Protein AF-A0A1C7M0H6-F1 (afdb_monomer)

Sequence (124 aa):
MVRNSHERSPTPDGDAEPAVLLKRLKVSHTSDASTDPIPHFATDLFSPANIHRLHAEYDVSSPFKHALVEKLFQDDLLKRVKDEALAELNFTEKETDIYKVYQTGDLASLSFLTEAQIALLPTS

Radius of gyration: 21.48 Å; Cα contacts (8 Å, |Δi|>4): 64; chains: 1; bounding box: 49×60×42 Å

Organism: Grifola frondosa (NCBI:txid5627)

Foldseek 3Di:
DDDDDDDDDDDDDDDDDDDDDDDPDPPPPPPVPPDDCQQFFDPCCPPPVNVVVQVVCQVPDPPHGDGDDPGGGDPVLVVVQVVLCVVQFDWDWDDDPVDTDTDTPVVVVVVVDDPVSVVSRVSD

Mean predicted aligned error: 14.82 Å

Structure (mmCIF, N/CA/C/O backbone):
data_AF-A0A1C7M0H6-F1
#
_entry.id   AF-A0A1C7M0H6-F1
#
loop_
_atom_site.group_PDB
_atom_site.id
_atom_site.type_symbol
_atom_site.label_atom_id
_atom_site.label_alt_id
_atom_site.label_comp_id
_atom_site.label_asym_id
_atom_site.label_entity_id
_atom_site.label_seq_id
_atom_site.pdbx_PDB_ins_code
_atom_site.Cartn_x
_atom_site.Cartn_y
_atom_site.Cartn_z
_atom_site.occupancy
_atom_site.B_iso_or_equiv
_atom_site.auth_seq_id
_atom_site.auth_comp_id
_atom_site.auth_asym_id
_atom_site.auth_atom_id
_atom_site.pdbx_PDB_model_num
ATOM 1 N N . MET A 1 1 ? 12.287 40.992 -10.946 1.00 42.62 1 MET A N 1
ATOM 2 C CA . MET A 1 1 ? 11.423 40.06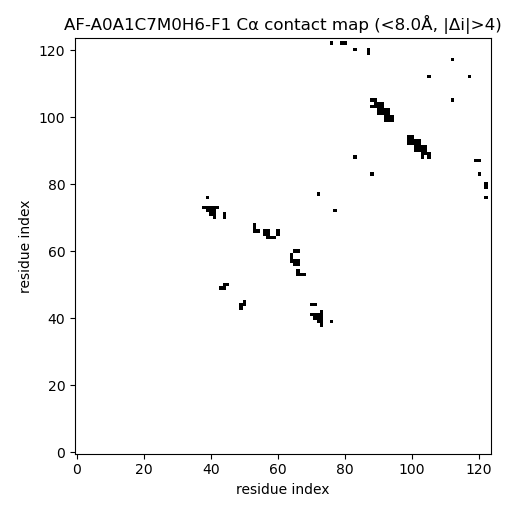1 -10.189 1.00 42.62 1 MET A CA 1
ATOM 3 C C . MET A 1 1 ? 12.108 38.700 -10.214 1.00 42.62 1 MET A C 1
ATOM 5 O O . MET A 1 1 ? 12.083 38.032 -11.237 1.00 42.62 1 MET A O 1
ATOM 9 N N . VAL A 1 2 ? 12.879 38.391 -9.169 1.00 39.81 2 VAL A N 1
ATOM 10 C CA . VAL A 1 2 ? 13.827 37.263 -9.137 1.00 39.81 2 VAL A CA 1
ATOM 11 C C . VAL A 1 2 ? 13.102 36.016 -8.631 1.00 39.81 2 VAL A C 1
ATOM 13 O O . VAL A 1 2 ? 12.482 36.055 -7.572 1.00 39.81 2 VAL A O 1
ATOM 16 N N . ARG A 1 3 ? 13.133 34.928 -9.408 1.00 44.41 3 ARG A N 1
ATOM 17 C CA . ARG A 1 3 ? 12.583 33.620 -9.027 1.00 44.41 3 ARG A CA 1
ATOM 18 C C . ARG A 1 3 ? 13.665 32.866 -8.256 1.00 44.41 3 ARG A C 1
ATOM 20 O O . ARG A 1 3 ? 14.653 32.458 -8.852 1.00 44.41 3 ARG A O 1
ATOM 27 N N . ASN A 1 4 ? 13.492 32.716 -6.946 1.00 39.88 4 ASN A N 1
ATOM 28 C CA . ASN A 1 4 ? 14.419 31.972 -6.094 1.00 39.88 4 ASN A CA 1
ATOM 29 C C . ASN A 1 4 ? 14.063 30.475 -6.148 1.00 39.88 4 ASN A C 1
ATOM 31 O O . ASN A 1 4 ? 13.288 29.977 -5.329 1.00 39.88 4 ASN A O 1
ATOM 35 N N . SER A 1 5 ? 14.563 29.763 -7.158 1.00 47.06 5 SER A N 1
ATOM 36 C CA . SER A 1 5 ? 14.546 28.298 -7.184 1.00 47.06 5 SER A CA 1
ATOM 37 C C . SER A 1 5 ? 15.583 27.791 -6.185 1.00 47.06 5 SER A C 1
ATOM 39 O O . SER A 1 5 ? 16.779 27.957 -6.404 1.00 47.06 5 SER A O 1
ATOM 41 N N . HIS A 1 6 ? 15.131 27.218 -5.071 1.00 47.69 6 HIS A N 1
ATOM 42 C CA . HIS A 1 6 ? 16.024 26.544 -4.134 1.00 47.69 6 HIS A CA 1
ATOM 43 C C . HIS A 1 6 ? 16.527 25.255 -4.791 1.00 47.69 6 HIS A C 1
ATOM 45 O O . HIS A 1 6 ? 15.730 24.364 -5.091 1.00 47.69 6 HIS A O 1
ATOM 51 N N . GLU A 1 7 ? 17.831 25.174 -5.051 1.00 48.38 7 GLU A N 1
ATOM 52 C CA . GLU A 1 7 ? 18.474 23.935 -5.483 1.00 48.38 7 GLU A CA 1
ATOM 53 C C . GLU A 1 7 ? 18.457 22.901 -4.351 1.00 48.38 7 GLU A C 1
ATOM 55 O O . GLU A 1 7 ? 18.585 23.231 -3.169 1.00 48.38 7 GLU A O 1
ATOM 60 N N . ARG A 1 8 ? 18.248 21.635 -4.719 1.00 54.12 8 ARG A N 1
ATOM 61 C CA . ARG A 1 8 ? 18.186 20.507 -3.787 1.00 54.12 8 ARG A CA 1
ATOM 62 C C . ARG A 1 8 ? 19.601 20.158 -3.316 1.00 54.12 8 ARG A C 1
ATOM 64 O O . ARG A 1 8 ? 20.501 20.030 -4.138 1.00 54.12 8 ARG A O 1
ATOM 71 N N . SER A 1 9 ? 19.777 19.971 -2.010 1.00 52.69 9 SER A N 1
ATOM 72 C CA . SER A 1 9 ? 21.061 19.601 -1.405 1.00 52.69 9 SER A CA 1
ATOM 73 C C . SER A 1 9 ? 21.621 18.286 -1.974 1.00 52.69 9 SER A C 1
ATOM 75 O O . SER A 1 9 ? 20.839 17.350 -2.183 1.00 52.69 9 SER A O 1
ATOM 77 N N . PRO A 1 10 ? 22.947 18.181 -2.190 1.00 52.44 10 PRO A N 1
ATOM 78 C CA . PRO A 1 10 ? 23.574 16.956 -2.675 1.00 52.44 10 PRO A CA 1
ATOM 79 C C . PRO A 1 10 ? 23.543 15.850 -1.609 1.00 52.44 10 PRO A C 1
ATOM 81 O O . PRO A 1 10 ? 23.698 16.108 -0.414 1.00 52.44 10 PRO A O 1
ATOM 84 N N . THR A 1 11 ? 23.330 14.611 -2.053 1.00 50.31 11 THR A N 1
ATOM 85 C CA . THR A 1 11 ? 23.482 13.393 -1.243 1.00 50.31 11 THR A CA 1
ATOM 86 C C . THR A 1 11 ? 24.943 13.210 -0.823 1.00 50.31 11 THR A C 1
ATOM 88 O O . THR A 1 11 ? 25.816 13.377 -1.672 1.00 50.31 11 THR A O 1
ATOM 91 N N . PRO A 1 12 ? 25.234 12.871 0.447 1.00 50.50 12 PRO A N 1
ATOM 92 C CA . PRO A 1 12 ? 26.605 12.661 0.893 1.00 50.50 12 PRO A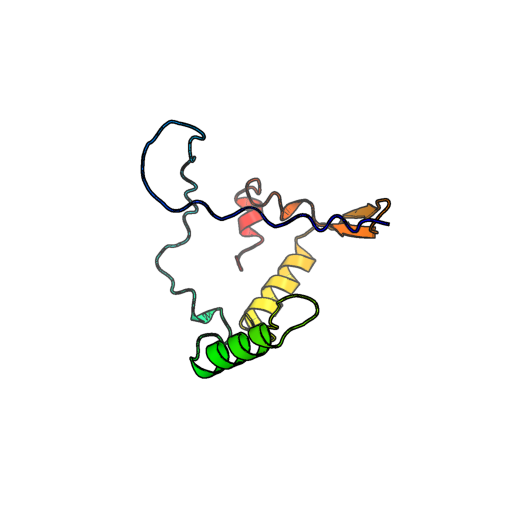 CA 1
ATOM 93 C C . PRO A 1 12 ? 27.127 11.291 0.435 1.00 50.50 12 PRO A C 1
ATOM 95 O O . PRO A 1 12 ? 26.518 10.261 0.733 1.00 50.50 12 PRO A O 1
ATOM 98 N N . ASP A 1 13 ? 28.253 11.309 -0.281 1.00 39.97 13 ASP A N 1
ATOM 99 C CA . ASP A 1 13 ? 29.084 10.144 -0.596 1.00 39.97 13 ASP A CA 1
ATOM 100 C C . ASP A 1 13 ? 29.727 9.569 0.680 1.00 39.97 13 ASP A C 1
ATOM 102 O O . ASP A 1 13 ? 30.041 10.297 1.625 1.00 39.97 13 ASP A O 1
ATOM 106 N N . GLY A 1 14 ? 29.879 8.243 0.716 1.00 46.66 14 GLY A N 1
ATOM 107 C CA . GLY A 1 14 ? 30.404 7.500 1.860 1.00 46.66 14 GLY A CA 1
ATOM 108 C C . GLY A 1 14 ? 31.897 7.725 2.106 1.00 46.66 14 GLY A C 1
ATOM 109 O O . GLY A 1 14 ? 32.683 7.724 1.167 1.00 46.66 14 GLY A O 1
ATOM 110 N N . ASP A 1 15 ? 32.272 7.938 3.372 1.00 35.69 15 ASP A N 1
ATOM 111 C CA . ASP A 1 15 ? 33.111 7.025 4.175 1.00 35.69 15 ASP A CA 1
ATOM 112 C C . ASP A 1 15 ? 33.619 7.703 5.478 1.00 35.69 15 ASP A C 1
ATOM 114 O O . ASP A 1 15 ? 34.200 8.783 5.434 1.00 35.69 15 ASP A O 1
ATOM 118 N N . ALA A 1 16 ? 33.427 6.997 6.612 1.00 38.09 16 ALA A N 1
ATOM 119 C CA . ALA A 1 16 ? 34.051 7.119 7.957 1.00 38.09 16 ALA A CA 1
ATOM 120 C C . ALA A 1 16 ? 33.784 8.420 8.780 1.00 38.09 16 ALA A C 1
ATOM 122 O O . ALA A 1 16 ? 33.964 9.526 8.296 1.00 38.09 16 ALA A O 1
ATOM 123 N N . GLU A 1 17 ? 33.327 8.439 10.044 1.00 37.81 17 GLU A N 1
ATOM 124 C CA . GLU A 1 17 ? 33.646 7.642 11.247 1.00 37.81 17 GLU A CA 1
ATOM 125 C C . GLU A 1 17 ? 32.498 7.704 12.306 1.00 37.81 17 GLU A C 1
ATOM 127 O O . GLU A 1 17 ? 31.599 8.546 12.206 1.00 37.81 17 GLU A O 1
ATOM 132 N N . PRO A 1 18 ? 32.508 6.837 13.346 1.00 49.03 18 PRO A N 1
ATOM 133 C CA . PRO A 1 18 ? 31.337 6.464 14.135 1.00 49.03 18 PRO A CA 1
ATOM 134 C C . PRO A 1 18 ? 31.258 7.163 15.503 1.00 49.03 18 PRO A C 1
ATOM 136 O O . PRO A 1 18 ? 32.175 7.072 16.312 1.00 49.03 18 PRO A O 1
ATOM 139 N N . ALA A 1 19 ? 30.108 7.752 15.844 1.00 38.16 19 ALA A N 1
ATOM 140 C CA . ALA A 1 19 ? 29.743 7.973 17.245 1.00 38.16 19 ALA A CA 1
ATOM 141 C C . ALA A 1 19 ? 28.235 8.195 17.438 1.00 38.16 19 ALA A C 1
ATOM 143 O O . ALA A 1 19 ? 27.691 9.247 17.134 1.00 38.16 19 ALA A O 1
ATOM 144 N N . VAL A 1 20 ? 27.612 7.174 18.031 1.00 47.47 20 VAL A N 1
ATOM 145 C CA . VAL A 1 20 ? 26.594 7.275 19.085 1.00 47.47 20 VAL A CA 1
ATOM 146 C C . VAL A 1 20 ? 25.408 8.200 18.802 1.00 47.47 20 VAL A C 1
ATOM 148 O O . VAL A 1 20 ? 25.443 9.369 19.157 1.00 47.47 20 VAL A O 1
ATOM 151 N N . LEU A 1 21 ? 24.289 7.634 18.338 1.00 41.38 21 LEU A N 1
ATOM 152 C CA . LEU A 1 21 ? 22.960 8.026 18.820 1.00 41.38 21 LEU A CA 1
ATOM 153 C C . LEU A 1 21 ? 21.901 6.999 18.409 1.00 41.38 21 LEU A C 1
ATOM 155 O O . LEU A 1 21 ? 21.760 6.648 17.244 1.00 41.38 21 LEU A O 1
ATOM 159 N N . LEU A 1 22 ? 21.139 6.593 19.427 1.00 40.84 22 LEU A N 1
ATOM 160 C CA . LEU A 1 22 ? 19.923 5.777 19.409 1.00 40.84 22 LEU A CA 1
ATOM 161 C C . LEU A 1 22 ? 20.163 4.263 19.436 1.00 40.84 22 LEU A C 1
ATOM 163 O O . LEU A 1 22 ? 20.259 3.570 18.428 1.00 40.84 22 LEU A O 1
ATOM 167 N N . LYS A 1 23 ? 20.183 3.765 20.680 1.00 43.91 23 LYS A N 1
ATOM 168 C CA . LYS A 1 23 ? 19.838 2.398 21.080 1.00 43.91 23 LYS A CA 1
ATOM 169 C C . LYS A 1 23 ? 18.716 1.858 20.182 1.00 43.91 23 LYS A C 1
ATOM 171 O O . LYS A 1 23 ? 17.543 2.125 20.430 1.00 43.91 23 LYS A O 1
ATOM 176 N N . ARG A 1 24 ? 19.067 1.075 19.161 1.00 51.34 24 ARG A N 1
ATOM 177 C CA . ARG A 1 24 ? 18.109 0.218 18.459 1.00 51.34 24 ARG A CA 1
ATOM 178 C C . ARG A 1 24 ? 17.738 -0.881 19.443 1.00 51.34 24 ARG A C 1
ATOM 180 O O . ARG A 1 24 ? 18.471 -1.855 19.600 1.00 51.34 24 ARG A O 1
ATOM 187 N N . LEU A 1 25 ? 16.635 -0.675 20.162 1.00 44.16 25 LEU A N 1
ATOM 188 C CA . LEU A 1 25 ? 15.933 -1.774 20.805 1.00 44.16 25 LEU A CA 1
ATOM 189 C C . LEU A 1 25 ? 15.671 -2.812 19.715 1.00 44.16 25 LEU A C 1
ATOM 191 O O . LEU A 1 25 ? 15.120 -2.508 18.658 1.00 44.16 25 LEU A O 1
ATOM 195 N N . LYS A 1 26 ? 16.159 -4.020 19.967 1.00 44.81 26 LYS A N 1
ATOM 196 C CA . LYS A 1 26 ? 15.950 -5.189 19.133 1.00 44.81 26 LYS A CA 1
ATOM 197 C C . LYS A 1 26 ? 14.449 -5.466 19.113 1.00 44.81 26 LYS A C 1
ATOM 199 O O . LYS A 1 26 ? 13.907 -5.980 20.083 1.00 44.81 26 LYS A O 1
ATOM 204 N N . VAL A 1 27 ? 13.790 -5.070 18.028 1.00 45.94 27 VAL A N 1
ATOM 205 C CA . VAL A 1 27 ? 12.399 -5.428 17.751 1.00 45.94 27 VAL A CA 1
ATOM 206 C C . VAL A 1 27 ? 12.416 -6.888 17.328 1.00 45.94 27 VAL A C 1
ATOM 208 O O . VAL A 1 27 ? 12.609 -7.219 16.162 1.00 45.94 27 VAL A O 1
ATOM 211 N N . SER A 1 28 ? 12.310 -7.779 18.305 1.00 36.59 28 SER A N 1
ATOM 212 C CA . SER A 1 28 ? 11.902 -9.152 18.059 1.00 36.59 28 SER A CA 1
ATOM 213 C C . SER A 1 28 ? 10.392 -9.145 17.854 1.00 36.59 28 SER A C 1
ATOM 215 O O . SER A 1 28 ? 9.641 -9.450 18.774 1.00 36.59 28 SER A O 1
ATOM 217 N N . HIS A 1 29 ? 9.952 -8.805 16.641 1.00 42.41 29 HIS A N 1
ATOM 218 C CA . HIS A 1 29 ? 8.843 -9.572 16.098 1.00 42.41 29 HIS A CA 1
ATOM 219 C C . HIS A 1 29 ? 9.404 -10.981 15.943 1.00 42.41 29 HIS A C 1
ATOM 221 O O . HIS A 1 29 ? 10.284 -11.219 15.116 1.00 42.41 29 HIS A O 1
ATOM 227 N N . THR A 1 30 ? 8.947 -11.912 16.771 1.00 43.97 30 THR A N 1
ATOM 228 C CA . THR A 1 30 ? 8.896 -13.303 16.341 1.00 43.97 30 THR A CA 1
ATOM 229 C C . THR A 1 30 ? 7.820 -13.356 15.263 1.00 43.97 30 THR A C 1
ATOM 231 O O . THR A 1 30 ? 6.692 -13.759 15.520 1.00 43.97 30 THR A O 1
ATOM 234 N N . SER A 1 31 ? 8.133 -12.855 14.066 1.00 49.03 31 SER A N 1
ATOM 235 C CA . SER A 1 31 ? 7.539 -13.457 12.888 1.00 49.03 31 SER A CA 1
ATOM 236 C C . SER A 1 31 ? 7.971 -14.917 12.936 1.00 49.03 31 SER A C 1
ATOM 238 O O . SER A 1 31 ? 9.136 -15.203 13.240 1.00 49.03 31 SER A O 1
ATOM 240 N N . ASP A 1 32 ? 7.050 -15.844 12.705 1.00 47.06 32 ASP A N 1
ATOM 241 C CA . ASP A 1 32 ? 7.435 -17.199 12.338 1.00 47.06 32 ASP A CA 1
ATOM 242 C C . ASP A 1 32 ? 8.352 -17.080 11.113 1.00 47.06 32 ASP A C 1
ATOM 244 O O . ASP A 1 32 ? 7.918 -16.875 9.982 1.00 47.06 32 ASP A O 1
ATOM 248 N N . ALA A 1 33 ? 9.661 -17.092 11.363 1.00 51.19 33 ALA A N 1
ATOM 249 C CA . ALA A 1 33 ? 10.704 -16.728 10.410 1.00 51.19 33 ALA A CA 1
ATOM 250 C C . ALA A 1 33 ? 10.979 -17.852 9.391 1.00 51.19 33 ALA A C 1
ATOM 252 O O . ALA A 1 33 ? 12.107 -18.015 8.928 1.00 51.19 33 ALA A O 1
ATOM 253 N N . SER A 1 34 ? 9.965 -18.658 9.076 1.00 58.34 34 SER A N 1
ATOM 254 C CA . SER A 1 34 ? 10.070 -19.874 8.268 1.00 58.34 34 SER A CA 1
ATOM 255 C C . SER A 1 34 ? 9.124 -19.917 7.067 1.00 58.34 34 SER A C 1
ATOM 257 O O . SER A 1 34 ? 9.291 -20.799 6.224 1.00 58.34 34 SER A O 1
ATOM 259 N N . THR A 1 35 ? 8.175 -18.984 6.941 1.00 76.31 35 THR A N 1
ATOM 260 C CA . THR A 1 35 ? 7.208 -18.989 5.832 1.00 76.31 35 THR A CA 1
ATOM 261 C C . THR A 1 35 ? 7.613 -17.994 4.749 1.00 76.31 35 THR A C 1
ATOM 263 O O . THR A 1 35 ? 7.817 -16.811 5.016 1.00 76.31 35 THR A O 1
ATOM 266 N N . ASP A 1 36 ? 7.735 -18.485 3.516 1.00 85.06 36 ASP A N 1
ATOM 267 C CA . ASP A 1 36 ? 7.939 -17.660 2.327 1.00 85.06 36 ASP A CA 1
ATOM 268 C C . ASP A 1 36 ? 6.744 -16.699 2.151 1.00 85.06 36 ASP A C 1
ATOM 270 O O . ASP A 1 36 ? 5.614 -17.179 2.053 1.00 85.06 36 ASP A O 1
ATOM 274 N N . PRO A 1 37 ? 6.943 -15.365 2.122 1.00 87.62 37 PRO A N 1
ATOM 275 C CA . PRO A 1 37 ? 5.849 -14.408 1.975 1.00 87.62 37 PRO A CA 1
ATOM 276 C C . PRO A 1 37 ? 5.370 -14.257 0.525 1.00 87.62 37 PRO A C 1
ATOM 278 O O . PRO A 1 37 ? 4.305 -13.682 0.292 1.00 87.62 37 PRO A O 1
ATOM 281 N N . ILE A 1 38 ? 6.135 -14.751 -0.457 1.00 91.38 38 ILE A N 1
ATOM 282 C CA . ILE A 1 38 ? 5.832 -14.616 -1.890 1.00 91.38 38 ILE A CA 1
ATOM 283 C C . ILE A 1 38 ? 4.405 -15.074 -2.261 1.00 91.38 38 ILE A C 1
ATOM 285 O O . ILE A 1 38 ? 3.757 -14.356 -3.025 1.00 91.38 38 ILE A O 1
ATOM 289 N N . PRO A 1 39 ? 3.845 -16.172 -1.711 1.00 93.06 39 PRO A N 1
ATOM 290 C CA . PRO A 1 39 ? 2.491 -16.625 -2.037 1.00 93.06 39 PRO A CA 1
ATOM 291 C C . PRO A 1 39 ? 1.370 -15.649 -1.649 1.00 93.06 39 PRO A C 1
ATOM 293 O O . PRO A 1 39 ? 0.265 -15.759 -2.179 1.00 93.06 39 PRO A O 1
ATOM 296 N N . H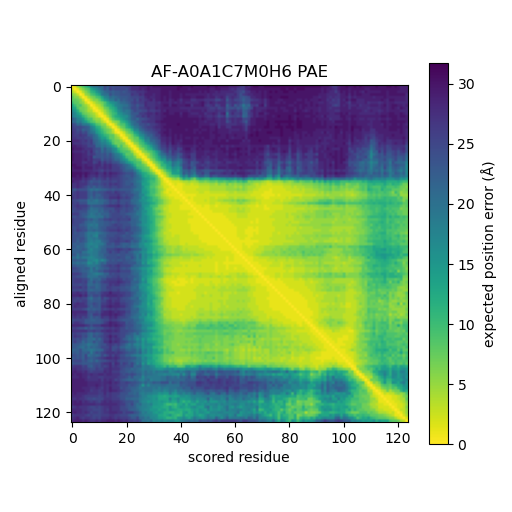IS A 1 40 ? 1.615 -14.704 -0.736 1.00 92.88 40 HIS A N 1
ATOM 297 C CA . HIS A 1 40 ? 0.616 -13.707 -0.333 1.00 92.88 40 HIS A CA 1
ATOM 298 C C . HIS A 1 40 ? 0.471 -12.567 -1.346 1.00 92.88 40 HIS A C 1
ATOM 300 O O . HIS A 1 40 ? -0.564 -11.894 -1.380 1.00 92.88 40 HIS A O 1
ATOM 306 N N . PHE A 1 41 ? 1.481 -12.362 -2.191 1.00 95.19 41 PHE A N 1
ATOM 307 C CA . PHE A 1 41 ? 1.468 -11.366 -3.254 1.00 95.19 41 PHE A CA 1
ATOM 308 C C . PHE A 1 41 ? 0.776 -11.893 -4.509 1.00 95.19 41 PHE A C 1
ATOM 310 O O . PHE A 1 41 ? 0.648 -13.101 -4.707 1.00 95.19 41 PHE A O 1
ATOM 317 N N . ALA A 1 42 ? 0.333 -10.987 -5.381 1.00 94.56 42 ALA A N 1
ATOM 318 C CA . ALA A 1 42 ? -0.241 -11.366 -6.668 1.00 94.56 42 ALA A CA 1
ATOM 319 C C . ALA A 1 42 ? 0.764 -12.180 -7.511 1.00 94.56 42 ALA A C 1
ATOM 321 O O . ALA A 1 42 ? 1.948 -11.852 -7.571 1.00 94.56 42 ALA A O 1
ATOM 322 N N . THR A 1 43 ? 0.278 -13.221 -8.193 1.00 92.06 43 THR A N 1
ATOM 323 C CA . THR A 1 43 ? 1.093 -14.264 -8.850 1.00 92.06 43 THR A CA 1
ATOM 324 C C . THR A 1 43 ? 2.169 -13.723 -9.797 1.00 92.06 43 THR A C 1
ATOM 326 O O . THR A 1 43 ? 3.293 -14.213 -9.789 1.00 92.06 43 THR A O 1
ATOM 329 N N . ASP A 1 44 ? 1.857 -12.676 -10.563 1.00 92.62 44 ASP A N 1
ATOM 330 C CA . ASP A 1 44 ? 2.768 -12.106 -11.564 1.00 92.62 44 ASP A CA 1
ATOM 331 C C . ASP A 1 44 ? 3.463 -10.821 -11.097 1.00 92.62 44 ASP A C 1
ATOM 333 O O . ASP A 1 44 ? 4.165 -10.176 -11.887 1.00 92.62 44 ASP A O 1
ATOM 337 N N . LEU A 1 45 ? 3.289 -10.435 -9.825 1.00 94.69 45 LEU A N 1
ATOM 338 C CA . LEU A 1 45 ? 3.794 -9.171 -9.289 1.00 94.69 45 LEU A CA 1
ATOM 339 C C . LEU A 1 45 ? 5.305 -9.034 -9.504 1.00 94.69 45 LEU A C 1
ATOM 341 O O . LEU A 1 45 ? 5.771 -7.993 -9.967 1.00 94.69 45 LEU A O 1
ATOM 345 N N . PHE A 1 46 ? 6.046 -10.101 -9.212 1.00 94.69 46 PHE A N 1
ATOM 346 C CA . PHE A 1 46 ? 7.506 -10.145 -9.302 1.00 94.69 46 PHE A CA 1
ATOM 347 C C . PHE A 1 46 ? 8.021 -10.656 -10.653 1.00 94.69 46 PHE A C 1
ATOM 349 O O . PHE A 1 46 ? 9.220 -10.886 -10.812 1.00 94.69 46 PHE A O 1
ATOM 356 N N . SER A 1 47 ? 7.141 -10.847 -11.641 1.00 95.62 47 SER A N 1
ATOM 357 C CA . SER A 1 47 ? 7.580 -11.237 -12.980 1.00 95.62 47 SER A CA 1
ATOM 358 C C . SER A 1 47 ? 8.441 -10.123 -13.605 1.00 95.62 47 SER A C 1
ATOM 360 O O . SER A 1 47 ? 8.108 -8.940 -13.472 1.00 95.62 47 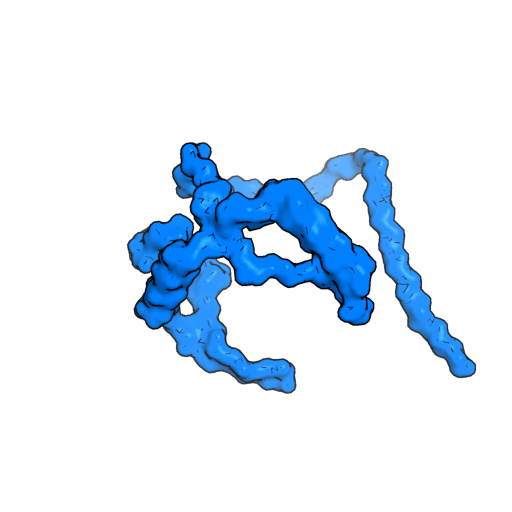SER A O 1
ATOM 362 N N . PRO A 1 48 ? 9.522 -10.453 -14.340 1.00 96.94 48 PRO A N 1
ATOM 363 C CA . PRO A 1 48 ? 10.360 -9.442 -14.994 1.00 96.94 48 PRO A CA 1
ATOM 364 C C . PRO A 1 48 ? 9.569 -8.517 -15.927 1.00 96.94 48 PRO A C 1
ATOM 366 O O . PRO A 1 48 ? 9.849 -7.324 -16.013 1.00 96.94 48 PRO A O 1
ATOM 369 N N . ALA A 1 49 ? 8.538 -9.053 -16.589 1.00 96.50 49 ALA A N 1
ATOM 370 C CA . ALA A 1 49 ? 7.651 -8.283 -17.452 1.00 96.50 49 ALA A CA 1
ATOM 371 C C . ALA A 1 49 ? 6.881 -7.207 -16.672 1.00 96.50 49 ALA A C 1
ATOM 373 O O . ALA A 1 49 ? 6.844 -6.052 -17.097 1.00 96.50 49 ALA A O 1
ATOM 374 N N . ASN A 1 50 ? 6.307 -7.562 -15.518 1.00 95.94 50 ASN A N 1
ATOM 375 C CA . ASN A 1 50 ? 5.587 -6.606 -14.684 1.00 95.94 50 ASN A CA 1
ATOM 376 C C . ASN A 1 50 ? 6.531 -5.555 -14.081 1.00 95.94 50 ASN A C 1
ATOM 378 O O . ASN A 1 50 ? 6.197 -4.373 -14.076 1.00 95.94 50 ASN A O 1
ATOM 382 N N . ILE A 1 51 ? 7.731 -5.959 -13.653 1.00 96.38 51 ILE A N 1
ATOM 383 C CA . ILE A 1 51 ? 8.756 -5.037 -13.138 1.00 96.38 51 ILE A CA 1
ATOM 384 C C . ILE A 1 51 ? 9.152 -4.010 -14.207 1.00 96.38 51 ILE A C 1
ATOM 386 O O . ILE A 1 51 ? 9.144 -2.810 -13.939 1.00 96.38 51 ILE A O 1
ATOM 390 N N . HIS A 1 52 ? 9.450 -4.455 -15.432 1.00 97.50 52 HIS A N 1
ATOM 391 C CA . HIS A 1 52 ? 9.800 -3.550 -16.529 1.00 97.50 52 HIS A CA 1
ATOM 392 C C . HIS A 1 52 ? 8.647 -2.616 -16.905 1.00 97.50 52 HIS A C 1
ATOM 394 O O . HIS A 1 52 ? 8.882 -1.432 -17.144 1.00 97.50 52 HIS A O 1
ATOM 400 N N . ARG A 1 53 ? 7.405 -3.118 -16.924 1.00 97.06 53 ARG A N 1
ATOM 401 C CA . ARG A 1 53 ? 6.215 -2.290 -17.166 1.00 97.06 53 ARG A CA 1
ATOM 402 C C . ARG A 1 53 ? 6.093 -1.181 -16.118 1.00 97.06 53 ARG A C 1
ATOM 404 O O . ARG A 1 53 ? 5.982 -0.016 -16.488 1.00 97.06 53 ARG A O 1
ATOM 411 N N . LEU A 1 54 ? 6.164 -1.533 -14.832 1.00 97.38 54 LEU A N 1
ATOM 412 C CA . LEU A 1 54 ? 6.081 -0.574 -13.726 1.00 97.38 54 LEU A CA 1
ATOM 413 C C . LEU A 1 54 ? 7.216 0.459 -13.777 1.00 97.38 54 LEU A C 1
ATOM 415 O O . LEU A 1 54 ? 6.978 1.637 -13.520 1.00 97.38 54 LEU A O 1
ATOM 419 N N . HIS A 1 55 ? 8.430 0.042 -14.145 1.00 97.44 55 HIS A N 1
ATOM 420 C CA . HIS A 1 55 ? 9.561 0.953 -14.331 1.00 97.44 55 HIS A CA 1
ATOM 421 C C . HIS A 1 55 ? 9.323 1.933 -15.486 1.00 97.44 55 HIS A C 1
ATOM 423 O O . HIS A 1 55 ? 9.541 3.132 -15.335 1.00 97.44 55 HIS A O 1
ATOM 429 N N . ALA A 1 56 ? 8.832 1.452 -16.631 1.00 97.62 56 ALA A N 1
ATOM 430 C CA . ALA A 1 56 ? 8.529 2.314 -17.770 1.00 97.62 56 ALA A CA 1
ATOM 431 C C . ALA A 1 56 ? 7.415 3.326 -17.443 1.00 97.62 56 ALA A C 1
ATOM 433 O O . ALA A 1 56 ? 7.534 4.502 -17.789 1.00 97.62 56 ALA A O 1
ATOM 434 N N . GLU A 1 57 ? 6.364 2.897 -16.735 1.00 97.50 57 GLU A N 1
ATOM 435 C CA . GLU A 1 57 ? 5.295 3.780 -16.245 1.00 97.50 57 GLU A CA 1
ATOM 436 C C . GLU A 1 57 ? 5.837 4.837 -15.279 1.00 97.50 57 GLU A C 1
ATOM 438 O O . GLU A 1 57 ? 5.541 6.024 -15.430 1.00 97.50 57 GLU A O 1
ATOM 443 N N . TYR A 1 58 ? 6.701 4.428 -14.349 1.00 97.88 58 TYR A N 1
ATOM 444 C CA . TYR A 1 58 ? 7.407 5.340 -13.457 1.00 97.88 58 TYR A CA 1
ATOM 445 C C . TYR A 1 58 ? 8.230 6.378 -14.230 1.00 97.88 58 TYR A C 1
ATOM 447 O O . TYR A 1 58 ? 8.173 7.574 -13.925 1.00 97.88 58 TYR A O 1
ATOM 455 N N . ASP A 1 59 ? 8.952 5.966 -15.269 1.00 98.06 59 ASP A N 1
ATOM 456 C CA . ASP A 1 59 ? 9.814 6.854 -16.048 1.00 98.06 59 ASP A CA 1
ATOM 457 C C . ASP A 1 59 ? 9.041 7.926 -16.818 1.00 98.06 59 ASP A C 1
ATOM 459 O O . ASP A 1 59 ? 9.498 9.069 -16.904 1.00 98.06 59 ASP A O 1
ATOM 463 N N . VAL A 1 60 ? 7.859 7.609 -17.337 1.00 97.75 60 VAL A N 1
ATOM 464 C CA . VAL A 1 60 ? 7.046 8.580 -18.090 1.00 97.75 60 VAL A CA 1
ATOM 465 C C . VAL A 1 60 ? 6.058 9.351 -17.213 1.00 97.75 60 VAL A C 1
ATOM 467 O O . VAL A 1 60 ? 5.448 10.317 -17.675 1.00 97.75 60 VAL A O 1
ATOM 470 N N . SER A 1 61 ? 5.901 8.953 -15.949 1.00 97.44 61 SER A N 1
ATOM 471 C CA . SER A 1 61 ? 4.941 9.570 -15.038 1.00 97.44 61 SER A CA 1
ATOM 472 C C . SER A 1 61 ? 5.241 11.050 -14.751 1.00 97.44 61 SER A C 1
ATOM 474 O O . SER A 1 61 ? 6.385 11.481 -14.572 1.00 97.44 61 SER A O 1
ATOM 476 N N . SER A 1 62 ? 4.174 11.848 -14.722 1.00 94.69 62 SER A N 1
ATOM 477 C CA . SER A 1 62 ? 4.189 13.292 -14.480 1.00 94.69 62 SER A CA 1
ATOM 478 C C . SER A 1 62 ? 2.903 13.698 -13.740 1.00 94.69 62 SER A C 1
ATOM 480 O O . SER A 1 62 ? 1.933 12.936 -13.771 1.00 94.69 62 SER A O 1
ATOM 482 N N . PRO A 1 63 ? 2.853 14.854 -13.045 1.00 95.62 63 PRO A N 1
ATOM 483 C CA . PRO A 1 63 ? 3.904 15.869 -12.867 1.00 95.62 63 PRO A CA 1
ATOM 484 C C . PRO A 1 63 ? 5.003 15.473 -11.865 1.00 95.62 63 PRO A C 1
ATOM 486 O O . PRO A 1 63 ? 6.031 16.139 -11.782 1.00 95.62 63 PRO A O 1
ATOM 489 N N . PHE A 1 64 ? 4.802 14.385 -11.123 1.00 96.88 64 PHE A N 1
ATOM 490 C CA . PHE A 1 64 ? 5.785 13.766 -10.238 1.00 96.88 64 PHE A CA 1
ATOM 491 C C . PHE A 1 64 ? 5.860 12.266 -10.522 1.00 96.88 64 PHE A C 1
ATOM 493 O O . PHE A 1 64 ? 4.926 11.670 -11.065 1.00 96.88 64 PHE A O 1
ATOM 500 N N . LYS A 1 65 ? 6.980 11.664 -10.123 1.00 97.31 65 LYS A N 1
ATOM 501 C CA . LYS A 1 65 ? 7.260 10.257 -10.378 1.00 97.31 65 LYS A CA 1
ATOM 502 C C . LYS A 1 65 ? 6.372 9.336 -9.539 1.00 97.31 65 LYS A C 1
ATOM 504 O O . LYS A 1 65 ? 6.370 9.452 -8.314 1.00 97.31 65 LYS A O 1
ATOM 509 N N . HIS A 1 66 ? 5.641 8.432 -10.184 1.00 97.12 66 HIS A N 1
ATOM 510 C CA . HIS A 1 66 ? 4.761 7.448 -9.551 1.00 97.12 66 HIS A CA 1
ATOM 511 C C . HIS A 1 66 ? 4.548 6.220 -10.452 1.00 97.12 66 HIS A C 1
ATOM 513 O O . HIS A 1 66 ? 4.710 6.303 -11.663 1.00 97.12 66 HIS A O 1
ATOM 519 N N . ALA A 1 67 ? 4.146 5.093 -9.867 1.00 96.81 67 ALA A N 1
ATOM 520 C CA . ALA A 1 67 ? 3.702 3.902 -10.593 1.00 96.81 67 ALA A CA 1
ATOM 521 C C . ALA A 1 67 ? 2.500 3.278 -9.873 1.00 96.81 67 ALA A C 1
ATOM 523 O O . ALA A 1 67 ? 2.407 3.364 -8.646 1.00 96.81 67 ALA A O 1
ATOM 524 N N . LEU A 1 68 ? 1.590 2.656 -10.626 1.00 94.94 68 LEU A N 1
ATOM 525 C CA . LEU A 1 68 ? 0.390 2.016 -10.087 1.00 94.94 68 LEU A CA 1
ATOM 526 C C . LEU A 1 68 ? 0.544 0.491 -10.088 1.00 94.94 68 LEU A C 1
ATOM 528 O O . LEU A 1 68 ? 0.662 -0.141 -11.136 1.00 94.94 68 LEU A O 1
ATOM 532 N N . VAL A 1 69 ? 0.477 -0.109 -8.901 1.00 95.75 69 VAL A N 1
ATOM 533 C CA . VAL A 1 69 ? 0.404 -1.565 -8.730 1.00 95.75 69 VAL A CA 1
ATOM 534 C C . VAL A 1 69 ? -1.047 -1.941 -8.438 1.00 95.75 69 VAL A C 1
ATOM 536 O O . VAL A 1 69 ? -1.491 -1.854 -7.299 1.00 95.75 69 VAL A O 1
ATOM 539 N N . GLU A 1 70 ? -1.799 -2.335 -9.467 1.00 91.50 70 GLU A N 1
ATOM 540 C CA . GLU A 1 70 ? -3.241 -2.615 -9.337 1.00 91.50 70 GLU A CA 1
ATOM 541 C C . GLU A 1 70 ? -3.549 -3.806 -8.420 1.00 91.50 70 GLU A C 1
ATOM 543 O O . GLU A 1 70 ? -4.504 -3.773 -7.647 1.00 91.50 70 GLU A O 1
ATOM 548 N N . LYS A 1 71 ? -2.740 -4.868 -8.502 1.00 92.31 71 LYS A N 1
ATOM 549 C CA . LYS A 1 71 ? -2.896 -6.093 -7.711 1.00 92.31 71 LYS A CA 1
ATOM 550 C C . LYS A 1 71 ? -1.610 -6.370 -6.955 1.00 92.31 71 LYS A C 1
ATOM 552 O O . LYS A 1 71 ? -0.658 -6.902 -7.518 1.00 92.31 71 LYS A O 1
ATOM 557 N N . LEU A 1 72 ? -1.586 -5.975 -5.687 1.00 95.00 72 LEU A N 1
ATOM 558 C CA . LEU A 1 72 ? -0.434 -6.181 -4.814 1.00 95.00 72 LEU A CA 1
ATOM 559 C C . LEU A 1 72 ? -0.501 -7.541 -4.109 1.00 95.00 72 LEU A C 1
ATOM 561 O O . LEU A 1 72 ? 0.458 -8.304 -4.145 1.00 95.00 72 L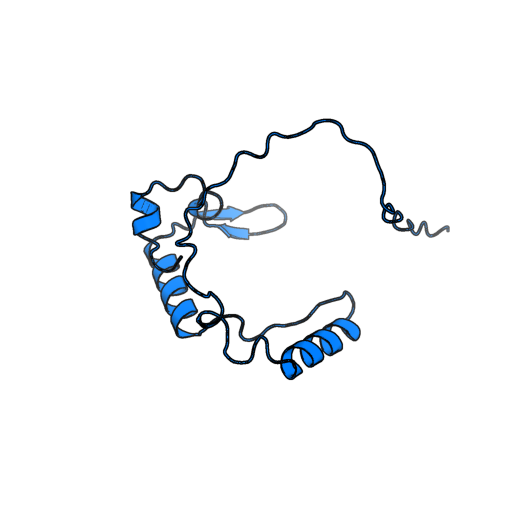EU A O 1
ATOM 565 N N . PHE A 1 73 ? -1.654 -7.865 -3.528 1.00 95.69 73 PHE A N 1
ATOM 566 C CA . PHE A 1 73 ? -1.873 -9.084 -2.753 1.00 95.69 73 PHE A CA 1
ATOM 567 C C . PHE A 1 73 ? -2.903 -10.003 -3.408 1.00 95.69 73 PHE A C 1
ATOM 569 O O . PHE A 1 73 ? -3.655 -9.590 -4.294 1.00 95.69 73 PHE A O 1
ATOM 576 N N . GLN A 1 74 ? -2.941 -11.252 -2.950 1.00 94.44 74 GLN A N 1
ATOM 577 C CA . GLN A 1 74 ? -4.005 -12.193 -3.288 1.00 94.44 74 GLN A CA 1
ATOM 578 C C . GLN A 1 74 ? -5.369 -11.662 -2.819 1.00 94.44 74 GLN A C 1
ATOM 580 O O . GLN A 1 74 ? -5.516 -11.182 -1.694 1.00 94.44 74 GLN A O 1
ATOM 585 N N . ASP A 1 75 ? -6.382 -11.773 -3.676 1.00 93.62 75 ASP A N 1
ATOM 586 C CA . ASP A 1 75 ? -7.716 -11.204 -3.439 1.00 93.62 75 ASP A CA 1
ATOM 587 C C . ASP A 1 75 ? -8.397 -11.803 -2.194 1.00 93.62 75 ASP A C 1
ATOM 589 O O . ASP A 1 75 ? -8.973 -11.082 -1.380 1.00 93.62 75 ASP A O 1
ATOM 593 N N . ASP A 1 76 ? -8.246 -13.111 -1.979 1.00 92.25 76 ASP A N 1
ATOM 594 C CA . ASP A 1 76 ? -8.795 -13.799 -0.804 1.00 92.25 76 ASP A CA 1
ATOM 595 C C . ASP A 1 76 ? -8.119 -13.371 0.505 1.00 92.25 76 ASP A C 1
ATOM 597 O O . ASP A 1 76 ? -8.751 -13.373 1.562 1.00 92.25 76 ASP A O 1
ATOM 601 N N . LEU A 1 77 ? -6.840 -12.984 0.461 1.00 92.31 77 LEU A N 1
ATOM 602 C CA . LEU A 1 77 ? -6.160 -12.414 1.623 1.00 92.31 77 LEU A CA 1
ATOM 603 C C . LEU A 1 77 ? -6.742 -11.035 1.949 1.00 92.31 77 LEU A C 1
ATOM 605 O O . LEU A 1 77 ? -7.148 -10.803 3.084 1.00 92.31 77 LEU A O 1
ATOM 609 N N . LEU A 1 78 ? -6.856 -10.158 0.947 1.00 93.25 78 LEU A N 1
ATOM 610 C CA . LEU A 1 78 ? -7.399 -8.808 1.125 1.00 93.25 78 LEU A CA 1
ATOM 611 C C . LEU A 1 78 ? -8.846 -8.816 1.620 1.00 93.25 78 LEU A C 1
ATOM 613 O O . LEU A 1 78 ? -9.200 -8.009 2.478 1.00 93.25 78 LEU A O 1
ATOM 617 N N . LYS A 1 79 ? -9.681 -9.732 1.116 1.00 93.75 79 LYS A N 1
ATOM 618 C CA . LYS A 1 79 ? -11.063 -9.895 1.585 1.00 93.75 79 LYS A CA 1
ATOM 619 C C . LYS A 1 79 ? -11.118 -10.238 3.068 1.00 93.75 79 LYS A C 1
ATOM 621 O O . LYS A 1 79 ? -11.847 -9.569 3.795 1.00 93.75 79 LYS A O 1
ATOM 626 N N . ARG A 1 80 ? -10.316 -11.213 3.510 1.00 90.69 80 ARG A N 1
ATOM 627 C CA . ARG A 1 80 ? -10.258 -11.616 4.922 1.00 90.69 80 ARG A CA 1
ATOM 628 C C . ARG A 1 80 ? -9.776 -10.478 5.817 1.00 90.69 80 ARG A C 1
ATOM 630 O O . ARG A 1 80 ? -10.456 -10.173 6.786 1.00 90.69 80 ARG A O 1
ATOM 637 N N . VAL A 1 81 ? -8.689 -9.799 5.443 1.00 90.00 81 VAL A N 1
ATOM 638 C CA . VAL A 1 81 ? -8.170 -8.635 6.188 1.00 90.00 81 VAL A CA 1
ATOM 639 C C . VAL A 1 81 ? -9.219 -7.522 6.273 1.00 90.00 81 VAL A C 1
ATOM 641 O O . VAL A 1 81 ? -9.401 -6.912 7.320 1.00 90.00 81 VAL A O 1
ATOM 644 N N . LYS A 1 82 ? -9.943 -7.252 5.182 1.00 90.44 82 LYS A N 1
ATOM 645 C CA . LYS A 1 82 ? -11.002 -6.234 5.155 1.00 90.44 82 LYS A CA 1
ATOM 646 C C . LYS A 1 82 ? -12.179 -6.616 6.060 1.00 90.44 82 LYS A C 1
ATOM 648 O O . LYS A 1 82 ? -12.695 -5.750 6.758 1.00 90.44 82 LYS A O 1
ATOM 653 N N . ASP A 1 83 ? -12.612 -7.874 6.045 1.00 90.88 83 ASP A N 1
ATOM 654 C CA . ASP A 1 83 ? -13.705 -8.341 6.907 1.00 90.88 83 ASP A CA 1
ATOM 655 C C . ASP A 1 83 ? -13.299 -8.297 8.394 1.00 90.88 83 ASP A C 1
ATOM 657 O O . ASP A 1 83 ? -14.073 -7.833 9.227 1.00 90.88 83 ASP A O 1
ATOM 661 N N . GLU A 1 84 ? -12.062 -8.683 8.708 1.00 87.56 84 GLU A N 1
ATOM 662 C CA . GLU A 1 84 ? -11.467 -8.601 10.047 1.00 87.56 84 GLU A CA 1
ATOM 663 C C . GLU A 1 84 ? -11.355 -7.147 10.537 1.00 87.56 84 GLU A C 1
ATOM 665 O O . GLU A 1 84 ? -11.819 -6.813 11.626 1.00 87.56 84 GLU A O 1
ATOM 670 N N . ALA A 1 85 ? -10.845 -6.244 9.695 1.00 85.44 85 ALA A N 1
ATOM 671 C CA . ALA A 1 85 ? -10.726 -4.823 10.013 1.00 85.44 85 ALA A CA 1
ATOM 672 C C . ALA A 1 85 ? -12.084 -4.160 10.299 1.00 85.44 85 ALA A C 1
ATOM 674 O O . ALA A 1 85 ? -12.174 -3.281 11.151 1.00 85.44 85 ALA A O 1
ATOM 675 N N . LEU A 1 86 ? -13.143 -4.563 9.592 1.00 86.62 86 LEU A N 1
ATOM 676 C CA . LEU A 1 86 ? -14.494 -4.044 9.820 1.00 86.62 86 LEU A CA 1
ATOM 677 C C . LEU A 1 86 ? -15.143 -4.602 11.091 1.00 86.62 86 LEU A C 1
ATOM 679 O O . LEU A 1 86 ? -16.006 -3.934 11.659 1.00 86.62 86 LEU A O 1
ATOM 683 N N . ALA A 1 87 ? -14.769 -5.812 11.506 1.00 85.69 87 ALA A N 1
ATOM 684 C CA . ALA A 1 87 ? -15.298 -6.445 12.708 1.00 85.69 87 ALA A CA 1
ATOM 685 C C . ALA A 1 87 ? -14.617 -5.928 13.982 1.00 85.69 87 ALA A C 1
ATOM 687 O O . ALA A 1 87 ? -15.297 -5.646 14.967 1.00 85.69 87 ALA A O 1
ATOM 688 N N . GLU A 1 88 ? -13.292 -5.781 13.948 1.00 82.12 88 GLU A N 1
ATOM 689 C CA . GLU A 1 88 ? -12.487 -5.623 15.163 1.00 82.12 88 GLU A CA 1
ATOM 690 C C . GLU A 1 88 ? -11.995 -4.188 15.403 1.00 82.12 88 GLU A C 1
ATOM 692 O O . GLU A 1 88 ? -11.680 -3.829 16.539 1.00 82.12 88 GLU A O 1
ATOM 697 N N . LEU A 1 89 ? -11.922 -3.337 14.371 1.00 83.06 89 LEU A N 1
ATOM 698 C CA . LEU A 1 89 ? -11.387 -1.982 14.532 1.00 83.06 89 LEU A CA 1
ATOM 699 C C . LEU A 1 89 ? -12.479 -0.965 14.851 1.00 83.06 89 LEU A C 1
ATOM 701 O O . LEU A 1 89 ? -13.499 -0.866 14.168 1.00 83.06 89 LEU A O 1
ATOM 705 N N . ASN A 1 90 ? -12.208 -0.116 15.843 1.00 82.94 90 ASN A N 1
ATOM 706 C CA . ASN A 1 90 ? -13.068 1.015 16.156 1.00 82.94 90 ASN A CA 1
ATOM 707 C C . ASN A 1 90 ? -12.619 2.281 15.405 1.00 82.94 90 ASN A C 1
ATOM 709 O O . ASN A 1 90 ? -11.484 2.752 15.536 1.00 82.94 90 ASN A O 1
ATOM 713 N N . PHE A 1 91 ? -13.542 2.865 14.642 1.00 84.81 91 PHE A N 1
ATOM 714 C CA . PHE A 1 91 ? -13.307 4.069 13.851 1.00 84.81 91 PHE A CA 1
ATOM 715 C C . PHE A 1 91 ? -13.845 5.304 14.576 1.00 84.81 91 PHE A C 1
ATOM 717 O O . PHE A 1 91 ? -15.025 5.368 14.917 1.00 84.81 91 PHE A O 1
ATOM 724 N N . THR A 1 92 ? -12.998 6.317 14.747 1.00 86.75 92 THR A N 1
ATOM 725 C CA . THR A 1 92 ? -13.386 7.601 15.343 1.00 86.75 92 THR A CA 1
ATOM 726 C C . THR A 1 92 ? -13.222 8.713 14.317 1.00 86.75 92 THR A C 1
ATOM 728 O O . THR A 1 92 ? -12.222 8.779 13.600 1.00 86.75 92 THR A O 1
ATOM 731 N N . GLU A 1 93 ? -14.212 9.596 14.229 1.00 92.88 93 GLU A N 1
ATOM 732 C CA . GLU A 1 93 ? -14.154 10.762 13.351 1.00 92.88 93 GLU A CA 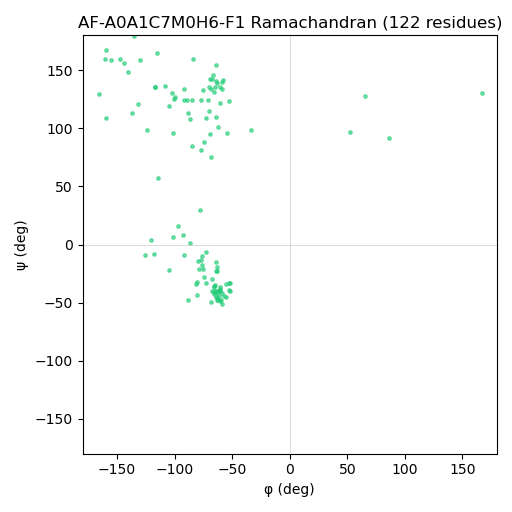1
ATOM 733 C C . GLU A 1 93 ? -13.096 11.757 13.841 1.00 92.88 93 GLU A C 1
ATOM 735 O O . GLU A 1 93 ? -13.020 12.091 15.026 1.00 92.88 93 GLU A O 1
ATOM 740 N N . LYS A 1 94 ? -12.281 12.243 12.908 1.00 90.38 94 LYS A N 1
ATOM 741 C CA . LYS A 1 94 ? -11.276 13.268 13.148 1.00 90.38 94 LYS A CA 1
ATOM 742 C C . LYS A 1 94 ? -11.385 14.344 12.083 1.00 90.38 94 LYS A C 1
ATOM 744 O O . LYS A 1 94 ? -11.208 14.086 10.891 1.00 90.38 94 LYS A O 1
ATOM 749 N N . GLU A 1 95 ? -11.632 15.559 12.542 1.00 95.38 95 GLU A N 1
ATOM 750 C CA . GLU A 1 95 ? -11.752 16.750 11.714 1.00 95.38 95 GLU A CA 1
ATOM 751 C C . GLU A 1 95 ? -10.653 17.748 12.082 1.00 95.38 95 GLU A C 1
ATOM 753 O O . GLU A 1 95 ? -10.341 17.960 13.256 1.00 95.38 95 GLU A O 1
ATOM 758 N N . THR A 1 96 ? -10.034 18.319 11.058 1.00 95.06 96 THR A N 1
ATOM 759 C CA . THR A 1 96 ? -9.004 19.357 11.142 1.00 95.06 96 THR A CA 1
ATOM 760 C C . THR A 1 96 ? -9.300 20.438 10.105 1.00 95.06 96 THR A C 1
ATOM 762 O O . THR A 1 96 ? -10.252 20.329 9.335 1.00 95.06 96 THR A O 1
ATOM 765 N N . ASP A 1 97 ? -8.467 21.469 10.046 1.00 96.50 97 ASP A N 1
ATOM 766 C CA . ASP A 1 97 ? -8.544 22.522 9.033 1.00 96.50 97 ASP A CA 1
ATOM 767 C C . ASP A 1 97 ? -8.301 22.022 7.596 1.00 96.50 97 ASP A C 1
ATOM 769 O O . ASP A 1 97 ? -8.756 22.660 6.647 1.00 96.50 97 ASP A O 1
ATOM 773 N N . ILE A 1 98 ? -7.620 20.882 7.420 1.00 96.62 98 ILE A N 1
ATOM 774 C CA . ILE A 1 98 ? -7.228 20.350 6.102 1.00 96.62 98 ILE A CA 1
ATOM 775 C C . ILE A 1 98 ? -7.840 18.986 5.744 1.00 96.62 98 ILE A C 1
ATOM 777 O O . ILE A 1 98 ? -7.679 18.535 4.609 1.00 96.62 98 ILE A O 1
ATOM 781 N N . TYR A 1 99 ? -8.531 18.307 6.666 1.00 96.25 99 TYR A N 1
ATOM 782 C CA . TYR A 1 99 ? -9.196 17.028 6.380 1.00 96.25 99 TYR A CA 1
ATOM 783 C C . TYR A 1 99 ? -10.287 16.668 7.386 1.00 96.25 99 TYR A C 1
ATOM 785 O O . TYR A 1 99 ? -10.269 17.094 8.540 1.00 96.25 99 TYR A O 1
ATOM 793 N N . LYS A 1 100 ? -11.172 15.768 6.948 1.00 96.06 100 LYS A N 1
ATOM 794 C CA . LYS A 1 100 ? -12.192 15.107 7.757 1.00 96.06 100 LYS A CA 1
ATOM 795 C C . LYS A 1 100 ? -12.241 13.624 7.394 1.00 96.06 100 LYS A C 1
ATOM 797 O O . LYS A 1 100 ? -12.564 13.288 6.256 1.00 96.06 100 LYS A O 1
ATOM 802 N N . VAL A 1 101 ? -11.864 12.750 8.325 1.00 94.75 101 VAL A N 1
ATOM 803 C CA . VAL A 1 101 ? -11.712 11.305 8.078 1.00 94.75 101 VAL A CA 1
ATOM 804 C C . VAL A 1 101 ? -12.148 10.479 9.285 1.00 94.75 101 VAL A C 1
ATOM 806 O O . VAL A 1 101 ? -12.0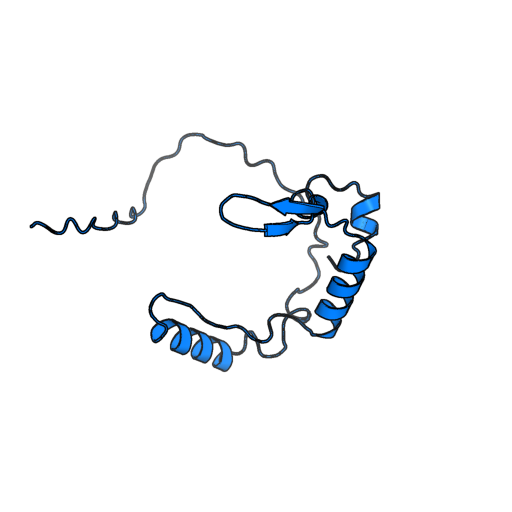93 10.950 10.418 1.00 94.75 101 VAL A O 1
ATOM 809 N N . TYR A 1 102 ? -12.521 9.222 9.050 1.00 90.38 102 TYR A N 1
ATOM 810 C CA . TYR A 1 102 ? -12.634 8.215 10.103 1.00 90.38 102 TYR A CA 1
ATOM 811 C C . TYR A 1 102 ? -11.281 7.529 10.278 1.00 90.38 102 TYR A C 1
ATOM 813 O O . TYR A 1 102 ? -10.800 6.854 9.369 1.00 90.38 102 TYR A O 1
ATOM 821 N N . GLN A 1 103 ? -10.649 7.734 11.430 1.00 86.62 103 GLN A N 1
ATOM 822 C CA . GLN A 1 103 ? -9.340 7.176 11.747 1.00 86.62 103 GLN A CA 1
ATOM 823 C C . GLN A 1 103 ? -9.488 6.068 12.796 1.00 86.62 103 GLN A C 1
ATOM 825 O O . GLN A 1 103 ? -10.185 6.234 13.796 1.00 86.62 103 GLN A O 1
ATOM 830 N N . THR A 1 104 ? -8.781 4.957 12.601 1.00 81.19 104 THR A N 1
ATOM 831 C CA . THR A 1 104 ? -8.568 3.946 13.645 1.00 81.19 104 THR A CA 1
ATOM 832 C C . THR A 1 104 ? -7.367 4.353 14.501 1.00 81.19 104 THR A C 1
ATOM 834 O O . THR A 1 104 ? -6.273 4.564 13.967 1.00 81.19 104 THR A O 1
ATOM 837 N N . GLY A 1 105 ? -7.543 4.465 15.819 1.00 67.19 105 GLY A N 1
ATOM 838 C CA . GLY A 1 105 ? -6.435 4.700 16.761 1.00 67.19 105 GLY A CA 1
ATOM 839 C C . GLY A 1 105 ? -5.578 3.452 17.028 1.00 67.19 105 GLY A C 1
ATOM 840 O O . GLY A 1 105 ? -4.414 3.570 17.419 1.00 67.19 105 GLY A O 1
ATOM 841 N N . ASP A 1 106 ? -6.136 2.270 16.762 1.00 61.31 106 ASP A N 1
ATOM 842 C CA . ASP A 1 106 ? -5.564 0.985 17.175 1.00 61.31 106 ASP A CA 1
ATOM 843 C C . ASP A 1 106 ? -4.433 0.496 16.255 1.00 61.31 106 ASP A C 1
ATOM 845 O O . ASP A 1 106 ? -3.456 -0.070 16.732 1.00 61.31 106 ASP A O 1
ATOM 849 N N . LEU A 1 107 ? -4.479 0.806 14.952 1.00 56.50 107 LEU A N 1
ATOM 850 C CA . LEU A 1 107 ? -3.484 0.329 13.975 1.00 56.50 107 LEU A CA 1
ATOM 851 C C . LEU A 1 107 ? -2.102 1.011 14.092 1.00 56.50 107 LEU A C 1
ATOM 853 O O . LEU A 1 107 ? -1.067 0.393 13.864 1.00 56.50 107 LEU A O 1
ATOM 857 N N . ALA A 1 108 ? -2.040 2.287 14.482 1.00 53.50 108 ALA A N 1
ATOM 858 C CA . ALA A 1 108 ? -0.758 2.935 14.807 1.00 53.50 108 ALA A CA 1
ATOM 859 C C . ALA A 1 108 ? -0.225 2.493 16.184 1.00 53.50 108 ALA A C 1
ATOM 861 O O . ALA A 1 108 ? 0.963 2.633 16.478 1.00 53.50 108 ALA A O 1
ATOM 862 N N . SER A 1 109 ? -1.115 1.927 17.003 1.00 51.84 109 SER A N 1
ATOM 863 C CA . SER A 1 109 ? -0.832 1.340 18.305 1.00 51.84 109 SER A CA 1
ATOM 864 C C . SER A 1 109 ? -0.664 -0.180 18.229 1.00 51.84 109 SER A C 1
ATOM 866 O O . SER A 1 109 ? -0.677 -0.809 19.277 1.00 51.84 109 SER A O 1
ATOM 868 N N . LEU A 1 110 ? -0.462 -0.784 17.043 1.00 50.41 110 LEU A N 1
ATOM 869 C CA . LEU A 1 110 ? -0.178 -2.226 16.894 1.00 50.41 110 LEU A CA 1
ATOM 870 C C . LEU A 1 110 ? 0.980 -2.687 17.793 1.00 50.41 110 LEU A C 1
ATOM 872 O O . LEU A 1 110 ? 0.938 -3.777 18.350 1.00 50.41 110 LEU A O 1
ATOM 876 N N . SER A 1 111 ? 1.966 -1.815 18.017 1.00 51.94 111 SER A N 1
ATOM 877 C CA . SER A 1 111 ? 3.072 -2.008 18.969 1.00 51.94 111 SER A CA 1
ATOM 878 C C . SER A 1 111 ? 2.637 -2.102 20.445 1.00 51.94 111 SER A C 1
ATOM 880 O O . SER A 1 111 ? 3.440 -2.471 21.298 1.00 51.94 111 SER A O 1
ATOM 882 N N . PHE A 1 112 ? 1.402 -1.708 20.756 1.00 51.25 112 PHE A N 1
ATOM 883 C CA . PHE A 1 112 ? 0.767 -1.677 22.076 1.00 51.25 112 PHE A CA 1
ATOM 884 C C . PHE A 1 112 ? -0.500 -2.542 22.146 1.00 51.25 112 PHE A C 1
ATOM 886 O O . PHE A 1 112 ? -1.166 -2.534 23.184 1.00 51.25 112 PHE A O 1
ATOM 893 N N . LEU A 1 113 ? -0.851 -3.277 21.082 1.00 57.44 113 LEU A N 1
ATOM 894 C CA . LEU A 1 113 ? -1.925 -4.256 21.177 1.00 57.44 113 LEU A CA 1
ATOM 895 C C . LEU A 1 113 ? -1.492 -5.367 22.129 1.00 57.44 113 LEU A C 1
ATOM 897 O O . LEU A 1 113 ? -0.391 -5.911 22.039 1.00 57.44 113 LEU A O 1
ATOM 901 N N . THR A 1 114 ? -2.377 -5.697 23.060 1.00 61.19 114 THR A N 1
ATOM 902 C CA . THR A 1 114 ? -2.186 -6.867 23.916 1.00 61.19 114 THR A CA 1
ATOM 903 C C . THR A 1 114 ? -2.197 -8.137 23.062 1.00 61.19 114 THR A C 1
ATOM 905 O O . THR A 1 114 ? -2.831 -8.171 2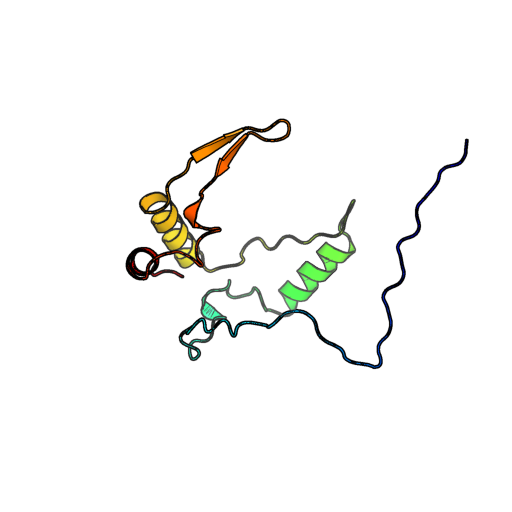2.008 1.00 61.19 114 THR A O 1
ATOM 908 N N . GLU A 1 115 ? -1.551 -9.213 23.519 1.00 67.12 115 GLU A N 1
ATOM 909 C CA . GLU A 1 115 ? -1.588 -10.515 22.824 1.00 67.12 115 GLU A CA 1
ATOM 910 C C . GLU A 1 115 ? -3.025 -10.978 22.534 1.00 67.12 115 GLU A C 1
ATOM 912 O O . GLU A 1 115 ? -3.289 -11.560 21.487 1.00 67.12 115 GLU A O 1
ATOM 917 N N . ALA A 1 116 ? -3.975 -10.645 23.416 1.00 66.94 116 ALA A N 1
ATOM 918 C CA . ALA A 1 116 ? -5.392 -10.926 23.218 1.00 66.94 116 ALA A CA 1
ATOM 919 C C . ALA A 1 116 ? -5.999 -10.173 22.020 1.00 66.94 116 ALA A C 1
ATOM 921 O O . ALA A 1 116 ? -6.860 -10.720 21.345 1.00 66.94 116 ALA A O 1
ATOM 922 N N . GLN A 1 117 ? -5.553 -8.945 21.742 1.00 64.06 117 GLN A N 1
ATOM 923 C CA . GLN A 1 117 ? -6.020 -8.146 20.603 1.00 64.06 117 GLN A CA 1
ATOM 924 C C . GLN A 1 117 ? -5.319 -8.537 19.299 1.00 64.06 117 GLN A C 1
ATOM 926 O O . GLN A 1 117 ? -5.950 -8.538 18.252 1.00 64.06 117 GLN A O 1
ATOM 931 N N . ILE A 1 118 ? -4.041 -8.924 19.354 1.00 68.94 118 ILE A N 1
ATOM 932 C CA . ILE A 1 118 ? -3.335 -9.483 18.188 1.00 68.94 118 ILE A CA 1
ATOM 933 C C . ILE A 1 118 ? -3.958 -10.827 17.788 1.00 68.94 118 ILE A C 1
ATOM 935 O O . ILE A 1 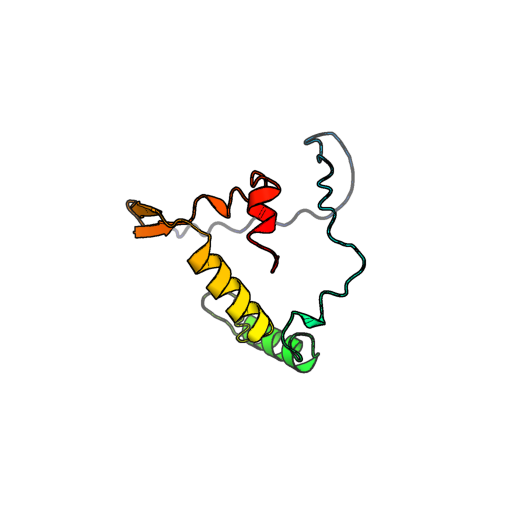118 ? -4.100 -11.109 16.604 1.00 68.94 118 ILE A O 1
ATOM 939 N N . ALA A 1 119 ? -4.403 -11.631 18.758 1.00 71.00 119 ALA A N 1
ATOM 940 C CA . ALA A 1 119 ? -5.114 -12.880 18.486 1.00 71.00 119 ALA A CA 1
ATOM 941 C C . ALA A 1 119 ? -6.461 -12.680 17.762 1.00 71.00 119 ALA A C 1
ATOM 943 O O . ALA A 1 119 ? -6.931 -13.608 17.106 1.00 71.00 119 ALA A O 1
ATOM 944 N N . LEU A 1 120 ? -7.069 -11.489 17.858 1.00 67.31 120 LEU A N 1
ATOM 945 C CA . LEU A 1 120 ? -8.261 -11.121 17.082 1.00 67.31 120 LEU A CA 1
ATOM 946 C C . LEU A 1 120 ? -7.923 -10.765 15.631 1.00 67.31 120 LEU A C 1
ATOM 948 O O . LEU A 1 120 ? -8.828 -10.724 14.803 1.00 67.31 120 LEU A O 1
ATOM 952 N N . LEU A 1 121 ? -6.635 -10.568 15.321 1.00 69.88 121 LEU A N 1
ATOM 953 C CA . LEU A 1 121 ? -6.143 -10.205 13.998 1.00 69.88 121 LEU A CA 1
ATOM 954 C C . LEU A 1 121 ? -5.260 -11.297 13.343 1.00 69.88 121 LEU A C 1
ATOM 956 O O . LEU A 1 121 ? -4.093 -11.045 13.019 1.00 69.88 121 LEU A O 1
ATOM 960 N N . PRO A 1 122 ? -5.760 -12.539 13.163 1.00 68.19 122 PRO A N 1
ATOM 961 C CA . PRO A 1 122 ? -4.950 -13.698 12.775 1.00 68.19 122 PRO A CA 1
ATOM 962 C C . PRO A 1 122 ? -4.481 -13.686 11.315 1.00 68.19 122 PRO A C 1
ATOM 964 O O . PRO A 1 122 ? -3.748 -14.587 10.907 1.00 68.19 122 PRO A O 1
ATOM 967 N N . THR A 1 123 ? -4.940 -12.734 10.498 1.00 62.75 123 THR A N 1
ATOM 968 C CA . THR A 1 123 ? -4.510 -12.607 9.096 1.00 62.75 123 THR A CA 1
ATOM 969 C C . THR A 1 123 ? -3.235 -11.779 8.909 1.00 62.75 123 THR A C 1
ATOM 971 O O . THR A 1 123 ? -2.802 -11.610 7.764 1.00 62.75 123 THR A O 1
ATOM 974 N N . SER A 1 124 ? -2.650 -11.304 10.016 1.00 55.69 124 SER A N 1
ATOM 975 C CA . SER A 1 124 ? -1.406 -10.521 10.086 1.00 55.69 124 SER A CA 1
ATOM 976 C C . SER A 1 124 ? -0.134 -11.355 9.932 1.00 55.69 124 SER A C 1
ATOM 978 O O . SER A 1 124 ? -0.119 -12.522 10.382 1.00 55.69 124 SER A O 1
#

Solvent-accessible surface area (backbone atoms only — not comparable to full-atom values): 8412 Å² total; per-residue (Å²): 138,85,82,85,77,81,77,80,82,82,83,84,78,91,80,91,86,91,79,89,84,78,87,76,74,80,80,75,72,83,58,78,89,80,67,80,66,68,79,56,31,25,92,57,54,84,36,70,68,46,48,54,50,45,50,52,45,27,72,72,36,69,100,56,76,47,68,87,75,91,59,62,49,33,67,72,57,54,51,50,50,51,55,46,50,68,72,73,55,66,71,42,84,46,77,59,101,88,50,74,47,73,44,58,71,59,73,85,34,56,92,69,53,50,71,74,57,48,66,72,47,77,86,111

Secondary structure (DSSP, 8-state):
------PPPPPPPP------------------TTS-SGGGB-TTTT-HHHHHHHHHHHHH--SS-----S--B-HHHHHHHHHHHHHHPPEEEEE-SS-EEEEESTTTTGGG--HHHHTT-TT-

Nearest PDB structures (foldseek):
  3kt1-assembly1_A  TM=8.320E-01  e=1.925E-05  Saccharomyces cerevisiae
  3kt7-assembly1_A-2  TM=8.308E-01  e=1.925E-05  Saccharomyces cerevisiae
  4nhm-assembly1_A  TM=8.251E-01  e=3.539E-05  Saccharomyces cerevisiae S288C
  3kt4-assembly1_A  TM=8.606E-01  e=6.943E-04  Saccharomyces cerevisiae
  3mgu-assembly1_A-2  TM=8.890E-01  e=3.075E-03  Saccharomyces cerevisiae

InterPro domains:
  IPR051842 Ribosomal subunit uS12 prolyl hydroxylase [PTHR12117] (33-110)

pLDDT: mean 74.66, std 21.83, range [35.69, 98.06]